Protein AF-A0A081BZB0-F1 (afdb_monomer)

Organism: Vecturithrix granuli (NCBI:txid1499967)

Solvent-accessible surface area (backbone atoms only — not comparable to full-atom values): 5526 Å² total; per-residue (Å²): 138,89,48,58,82,82,77,45,71,86,66,52,73,68,58,49,43,49,50,27,35,78,67,68,30,69,45,75,41,68,63,66,65,60,54,46,38,39,75,72,67,63,49,70,61,33,13,35,40,38,42,60,53,90,63,76,48,69,71,48,53,51,51,52,51,50,49,49,47,66,75,43,73,85,64,77,54,69,69,31,41,32,41,38,41,93,87,47,79,43,84,53,132

Nearest PDB structures (foldseek):
  3s4y-assembly1_A  TM=3.567E-01  e=6.439E-01  Homo sapiens
  2f17-assembly1_A  TM=3.695E-01  e=1.029E+00  Mus musculus
  6kkh-assembly2_K  TM=3.467E-01  e=3.001E+00  Roseiflexus castenholzii DSM 13941
  6kin-assembly1_F  TM=3.115E-01  e=2.296E+00  Roseiflexus castenholzii DSM 13941

Foldseek 3Di:
DDDCVPHPPPDDPLSVQVVQAVVLHEAEECDCVVVCCCPVVVRFHQAYEHEPEPPPDPVLVVVQVVVVCVVPVPDDRGRWYWYTYSVDIDTDD

Sequence (93 aa):
MFSVYDDARGLDDNEIIQKAFAENRILITNDKDFGEKIFRENYPHKGVILLRLEDERFRNKIAVLRSFFHTYPDISLTERFVVITETKIRFVG

Secondary structure (DSSP, 8-state):
---HHHH-TT--HHHHHHHHHHTTPPEEES-THHHHHHHTS----S-EEEE--S--SHHHHHHHHHHHHHH-TT---TT-EEEE-SS-EEEE-

InterPro domains:
  IPR041049 Domain of unknown function DUF5615 [PF18480] (4-86)

Mean predicted aligned error: 2.96 Å

pLDDT: mean 94.33, std 4.39, range [71.75, 98.06]

Radius of gyration: 12.94 Å; Cα contacts (8 Å, |Δi|>4): 120; chains: 1; bounding box: 27×26×31 Å

Structure (mmCIF, N/CA/C/O backbone):
data_AF-A0A081BZB0-F1
#
_entry.id   AF-A0A081BZB0-F1
#
loop_
_atom_site.group_PDB
_atom_site.id
_atom_site.type_symbol
_atom_site.label_atom_id
_atom_site.label_alt_id
_atom_site.label_comp_id
_atom_site.label_asym_id
_atom_site.label_entity_id
_atom_site.label_seq_id
_atom_site.pdbx_PDB_ins_code
_atom_site.Cartn_x
_atom_site.Cartn_y
_atom_site.Cartn_z
_atom_site.occupancy
_atom_site.B_iso_or_equiv
_atom_site.auth_seq_id
_atom_site.auth_comp_id
_atom_site.auth_asym_id
_atom_site.auth_atom_id
_atom_site.pdbx_PDB_model_num
ATOM 1 N N . MET A 1 1 ? 4.237 -14.854 -3.856 1.00 74.69 1 MET A N 1
ATOM 2 C CA . MET A 1 1 ? 4.517 -13.453 -3.473 1.00 74.69 1 MET A CA 1
ATOM 3 C C . MET A 1 1 ? 5.165 -12.801 -4.681 1.00 74.69 1 MET A C 1
ATOM 5 O O . MET A 1 1 ? 5.983 -13.476 -5.283 1.00 74.69 1 MET A O 1
ATOM 9 N N . PHE A 1 2 ? 4.737 -11.602 -5.081 1.00 86.31 2 PHE A N 1
ATOM 10 C CA . PHE A 1 2 ? 5.324 -10.860 -6.205 1.00 86.31 2 PHE A CA 1
ATOM 11 C C . PHE A 1 2 ? 6.026 -9.631 -5.635 1.00 86.31 2 PHE A C 1
ATOM 13 O O . PHE A 1 2 ? 5.413 -8.890 -4.863 1.00 86.31 2 PHE A O 1
ATOM 20 N N . SER A 1 3 ? 7.296 -9.452 -5.970 1.00 89.31 3 SER A N 1
ATOM 21 C CA . SER A 1 3 ? 8.131 -8.342 -5.526 1.00 89.31 3 SER A CA 1
ATOM 22 C C . SER A 1 3 ? 8.497 -7.516 -6.746 1.00 89.31 3 SER A C 1
ATOM 24 O O . SER A 1 3 ? 9.208 -7.995 -7.620 1.00 89.31 3 SER A O 1
ATOM 26 N N . VAL A 1 4 ? 8.053 -6.258 -6.814 1.00 86.50 4 VAL A N 1
ATOM 27 C CA . VAL A 1 4 ? 8.414 -5.367 -7.935 1.00 86.50 4 VAL A CA 1
ATOM 28 C C . VAL A 1 4 ? 9.939 -5.270 -8.082 1.00 86.50 4 VAL A C 1
ATOM 30 O O . VAL A 1 4 ? 10.459 -5.276 -9.193 1.00 86.50 4 VAL A O 1
ATOM 33 N N . TYR A 1 5 ? 10.670 -5.257 -6.962 1.00 86.88 5 TYR A N 1
ATOM 34 C CA . TYR A 1 5 ? 12.130 -5.177 -6.966 1.00 86.88 5 TYR A CA 1
ATOM 35 C C . TYR A 1 5 ? 12.817 -6.411 -7.572 1.00 86.88 5 TYR A C 1
ATOM 37 O O . TYR A 1 5 ? 13.888 -6.266 -8.162 1.00 86.88 5 TYR A O 1
ATOM 45 N N . ASP A 1 6 ? 12.241 -7.605 -7.429 1.00 88.81 6 ASP A N 1
ATOM 46 C CA . ASP A 1 6 ? 12.861 -8.853 -7.895 1.00 88.81 6 ASP A CA 1
ATOM 47 C C . ASP A 1 6 ? 12.304 -9.303 -9.251 1.00 88.81 6 ASP A C 1
ATOM 49 O O . ASP A 1 6 ? 13.060 -9.745 -10.112 1.00 88.81 6 ASP A O 1
ATOM 53 N N . ASP A 1 7 ? 10.996 -9.143 -9.455 1.00 88.62 7 ASP A N 1
ATOM 54 C CA . ASP A 1 7 ? 10.259 -9.728 -10.574 1.00 88.62 7 ASP A CA 1
ATOM 55 C C . ASP A 1 7 ? 10.007 -8.742 -11.726 1.00 88.62 7 ASP A C 1
ATOM 57 O O . ASP A 1 7 ? 9.727 -9.172 -12.845 1.00 88.62 7 ASP A O 1
ATOM 61 N N . ALA A 1 8 ? 10.059 -7.425 -11.480 1.00 84.88 8 ALA A N 1
ATOM 62 C CA . ALA A 1 8 ? 9.695 -6.430 -12.491 1.00 84.88 8 ALA A CA 1
ATOM 63 C C . ALA A 1 8 ? 10.316 -5.045 -12.245 1.00 84.88 8 ALA A C 1
ATOM 65 O O . ALA A 1 8 ? 9.628 -4.026 -12.127 1.00 84.88 8 ALA A O 1
ATOM 66 N N . ARG A 1 9 ? 11.650 -5.011 -12.172 1.00 84.38 9 ARG A N 1
ATOM 67 C CA . ARG A 1 9 ? 12.406 -3.760 -12.040 1.00 84.38 9 ARG A CA 1
ATOM 68 C C . ARG A 1 9 ? 12.084 -2.805 -13.186 1.00 84.38 9 ARG A C 1
ATOM 70 O O . ARG A 1 9 ? 12.161 -3.191 -14.347 1.00 84.38 9 ARG A O 1
ATOM 77 N N . GLY A 1 10 ? 11.821 -1.548 -12.840 1.00 85.44 10 GLY A N 1
ATOM 78 C CA . GLY A 1 10 ? 11.579 -0.482 -13.810 1.00 85.44 10 GLY A CA 1
ATOM 79 C C . GLY A 1 10 ? 10.117 -0.287 -14.210 1.00 85.44 10 GLY A C 1
ATOM 80 O O . GLY A 1 10 ? 9.872 0.618 -14.998 1.00 85.44 10 GLY A O 1
ATOM 81 N N . LEU A 1 11 ? 9.174 -1.074 -13.669 1.00 88.56 11 LEU A N 1
ATOM 82 C CA .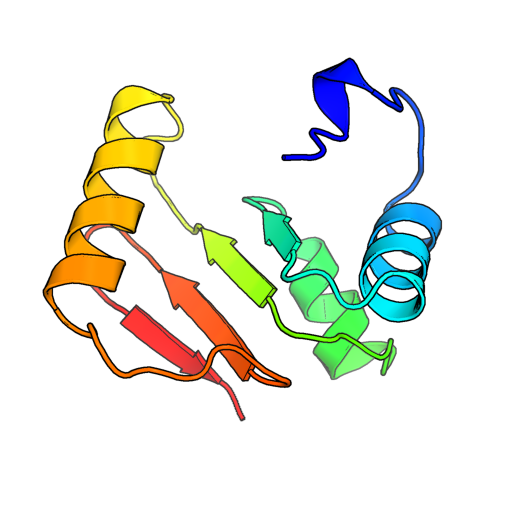 LEU A 1 11 ? 7.749 -0.730 -13.744 1.00 88.56 11 LEU A CA 1
ATOM 83 C C . LEU A 1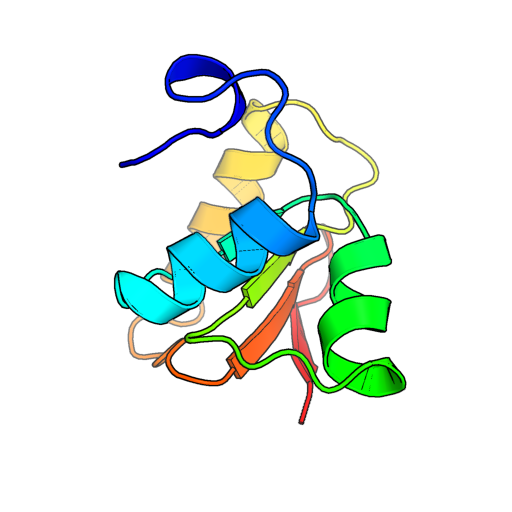 11 ? 7.498 0.614 -13.058 1.00 88.56 11 LEU A C 1
ATOM 85 O O . LEU A 1 11 ? 8.016 0.848 -11.960 1.00 88.56 11 LEU A O 1
ATOM 89 N N . ASP A 1 12 ? 6.673 1.453 -13.673 1.00 91.38 12 ASP A N 1
ATOM 90 C CA . ASP A 1 12 ? 6.204 2.678 -13.036 1.00 91.38 12 ASP A CA 1
ATOM 91 C C . ASP A 1 12 ? 5.045 2.415 -12.054 1.00 91.38 12 ASP A C 1
ATOM 93 O O . ASP A 1 12 ? 4.415 1.353 -12.039 1.00 91.38 12 ASP A O 1
ATOM 97 N N . ASP A 1 13 ? 4.743 3.399 -11.209 1.00 91.62 13 ASP A N 1
ATOM 98 C CA . ASP A 1 13 ? 3.684 3.286 -10.204 1.00 91.62 13 ASP A CA 1
ATOM 99 C C . ASP A 1 13 ? 2.289 3.014 -10.792 1.00 91.62 13 ASP A C 1
ATOM 101 O O . ASP A 1 13 ? 1.484 2.321 -10.161 1.00 91.62 13 ASP A O 1
ATOM 105 N N . ASN A 1 14 ? 1.982 3.550 -11.981 1.00 93.25 14 ASN A N 1
ATOM 106 C CA . ASN A 1 14 ? 0.704 3.311 -12.656 1.00 93.25 14 ASN A CA 1
ATOM 107 C C . ASN A 1 14 ? 0.611 1.853 -13.099 1.00 93.25 14 ASN A C 1
ATOM 109 O O . ASN A 1 14 ? -0.417 1.208 -12.886 1.00 93.25 14 ASN A O 1
ATOM 113 N N . GLU A 1 15 ? 1.684 1.312 -13.669 1.00 94.75 15 GLU A N 1
ATOM 114 C 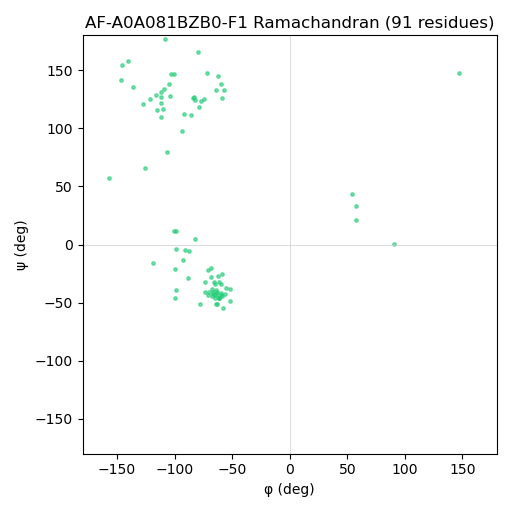CA . GLU A 1 15 ? 1.742 -0.090 -14.059 1.00 94.75 15 GLU A CA 1
ATOM 115 C C . GLU A 1 15 ? 1.647 -1.007 -12.831 1.00 94.75 15 GLU A C 1
ATOM 117 O O . GLU A 1 15 ? 0.939 -2.017 -12.862 1.00 94.75 15 GLU A O 1
ATOM 122 N N . ILE A 1 16 ? 2.287 -0.639 -11.715 1.00 95.44 16 ILE A N 1
ATOM 123 C CA . ILE A 1 16 ? 2.235 -1.401 -10.459 1.00 95.44 16 ILE A CA 1
ATOM 124 C C . ILE A 1 16 ? 0.808 -1.450 -9.902 1.00 95.44 16 ILE A C 1
ATOM 126 O O . ILE A 1 16 ? 0.312 -2.541 -9.596 1.00 95.44 16 ILE A O 1
ATOM 130 N N . ILE A 1 17 ? 0.128 -0.303 -9.765 1.00 95.12 17 ILE A N 1
ATOM 131 C CA . ILE A 1 17 ? -1.235 -0.274 -9.208 1.00 95.12 17 ILE A CA 1
ATOM 132 C C . ILE A 1 17 ? -2.237 -0.963 -10.140 1.00 95.12 17 ILE A C 1
ATOM 134 O O . ILE A 1 17 ? -3.087 -1.721 -9.666 1.00 95.12 17 ILE A O 1
ATOM 138 N N . GLN A 1 18 ? -2.100 -0.791 -11.460 1.00 95.31 18 GLN A N 1
ATOM 139 C CA . GLN A 1 18 ? -2.947 -1.472 -12.440 1.00 95.31 18 GLN A CA 1
ATOM 140 C C . GLN A 1 18 ? -2.735 -2.985 -12.418 1.00 95.31 18 GLN A C 1
ATOM 142 O O . GLN A 1 18 ? -3.712 -3.735 -12.408 1.00 95.31 18 GLN A O 1
ATOM 147 N N . LYS A 1 19 ? -1.485 -3.454 -12.341 1.00 95.31 19 LYS A N 1
ATOM 148 C CA . LYS A 1 19 ? -1.173 -4.882 -12.207 1.00 95.31 19 LYS A CA 1
ATOM 149 C C . LYS A 1 19 ? -1.751 -5.456 -10.919 1.00 95.31 19 LYS A C 1
ATOM 151 O O . LYS A 1 19 ? -2.374 -6.517 -10.945 1.00 95.31 19 LYS A O 1
ATOM 156 N N . ALA A 1 20 ? -1.579 -4.759 -9.794 1.00 96.38 20 ALA A N 1
ATOM 157 C CA . ALA A 1 20 ? -2.139 -5.189 -8.518 1.00 96.38 20 ALA A CA 1
ATOM 158 C C . ALA A 1 20 ? -3.671 -5.287 -8.583 1.00 96.38 20 AL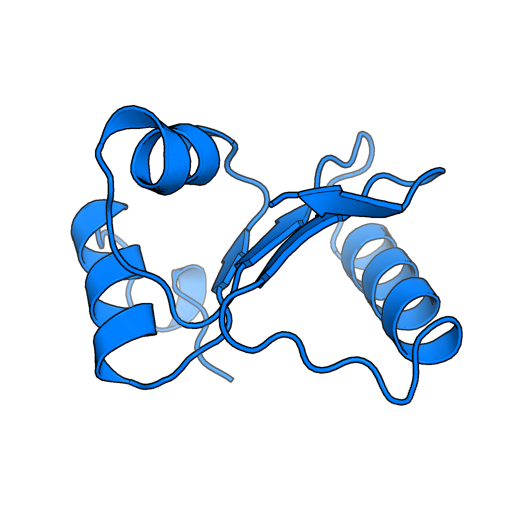A A C 1
ATOM 160 O O . ALA A 1 20 ? -4.243 -6.269 -8.111 1.00 96.38 20 ALA A O 1
ATOM 161 N N . PHE A 1 21 ? -4.331 -4.317 -9.219 1.00 97.06 21 PHE A N 1
ATOM 162 C CA . PHE A 1 21 ? -5.774 -4.339 -9.426 1.00 97.06 21 PHE A CA 1
ATOM 163 C C . PHE A 1 21 ? -6.221 -5.499 -10.329 1.00 97.06 21 PHE A C 1
ATOM 165 O O . PHE A 1 21 ? -7.091 -6.276 -9.932 1.00 97.06 21 PHE A O 1
ATOM 172 N N . ALA A 1 22 ? -5.603 -5.653 -11.504 1.00 97.06 22 ALA A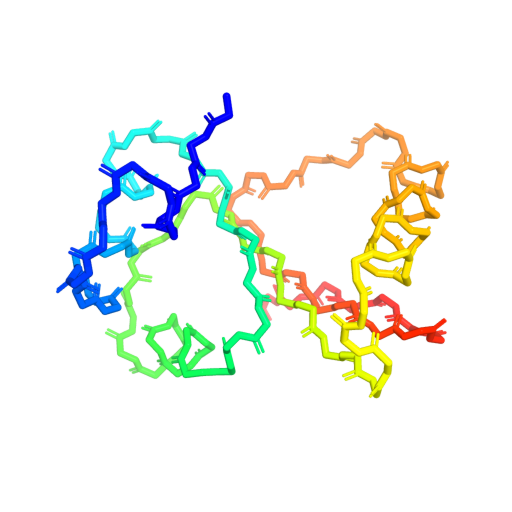 N 1
ATOM 173 C CA . ALA A 1 22 ? -5.945 -6.682 -12.487 1.00 97.06 22 ALA A CA 1
ATOM 174 C C . ALA A 1 22 ? -5.748 -8.109 -11.949 1.00 97.06 22 ALA A C 1
ATOM 176 O O . ALA A 1 22 ? -6.501 -9.018 -12.290 1.00 97.06 22 ALA A O 1
ATOM 177 N N . GLU A 1 23 ? -4.762 -8.303 -11.072 1.00 96.69 23 GLU A N 1
ATOM 178 C CA . GLU A 1 23 ? -4.419 -9.607 -10.500 1.00 96.69 23 GLU A CA 1
ATOM 179 C C . GLU A 1 23 ? -5.011 -9.840 -9.100 1.00 96.69 23 GLU A C 1
ATOM 181 O O . GLU A 1 23 ? -4.632 -10.797 -8.426 1.00 96.69 23 GLU A O 1
ATOM 186 N N . ASN A 1 24 ? -5.936 -8.986 -8.648 1.00 96.31 24 ASN A N 1
ATOM 187 C CA . ASN A 1 24 ? -6.572 -9.077 -7.328 1.00 96.31 24 ASN A CA 1
ATOM 188 C C . ASN A 1 24 ? -5.575 -9.143 -6.156 1.00 96.31 24 ASN A C 1
ATOM 190 O O . ASN A 1 24 ? -5.735 -9.929 -5.221 1.00 96.31 24 ASN A O 1
ATOM 194 N N . ARG A 1 25 ? -4.527 -8.314 -6.200 1.00 96.19 25 ARG A N 1
ATOM 195 C CA . ARG A 1 25 ? -3.467 -8.263 -5.186 1.00 96.19 25 ARG A CA 1
ATOM 196 C C . ARG A 1 25 ? -3.657 -7.097 -4.223 1.00 96.19 25 ARG A C 1
ATOM 198 O O . ARG A 1 25 ? -4.075 -6.008 -4.608 1.00 96.19 25 ARG A O 1
ATOM 205 N N . ILE A 1 26 ? -3.256 -7.325 -2.974 1.00 96.81 26 ILE A N 1
ATOM 206 C CA . ILE A 1 26 ? -3.027 -6.256 -2.002 1.00 96.81 26 ILE A CA 1
ATOM 207 C C . ILE A 1 26 ? -1.633 -5.681 -2.252 1.00 96.81 26 ILE A C 1
ATOM 209 O O . ILE A 1 26 ? -0.649 -6.424 -2.233 1.00 96.81 26 ILE A O 1
ATOM 213 N N . LEU A 1 27 ? -1.547 -4.372 -2.477 1.00 97.19 27 LEU A N 1
ATOM 214 C CA . LEU A 1 27 ? -0.276 -3.669 -2.619 1.00 97.19 27 LEU A CA 1
ATOM 215 C C . LEU A 1 27 ? 0.271 -3.317 -1.232 1.00 97.19 27 LEU A C 1
ATOM 217 O O . LEU A 1 27 ? -0.413 -2.670 -0.446 1.00 97.19 27 LEU A O 1
ATOM 221 N N . ILE A 1 28 ? 1.506 -3.713 -0.932 1.00 97.00 28 ILE A N 1
ATOM 222 C CA . ILE A 1 28 ? 2.229 -3.256 0.261 1.00 97.00 28 ILE A CA 1
ATOM 223 C C . ILE A 1 28 ? 3.376 -2.378 -0.222 1.00 97.00 28 ILE A C 1
ATOM 225 O O . ILE A 1 28 ? 4.203 -2.839 -1.006 1.00 97.00 28 ILE A O 1
ATOM 229 N N . THR A 1 29 ? 3.425 -1.127 0.224 1.00 95.62 29 THR A N 1
ATOM 230 C CA . THR A 1 29 ? 4.434 -0.163 -0.230 1.00 95.62 29 THR A CA 1
ATOM 231 C C . THR A 1 29 ? 4.836 0.789 0.890 1.00 95.62 29 THR A C 1
ATOM 233 O O . THR A 1 29 ? 4.060 1.026 1.811 1.00 95.62 29 THR A O 1
ATOM 236 N N . ASN A 1 30 ? 6.047 1.335 0.807 1.00 95.06 30 ASN A N 1
ATOM 237 C CA . ASN A 1 30 ? 6.475 2.480 1.614 1.00 95.06 30 ASN A CA 1
ATOM 238 C C . ASN A 1 30 ? 6.241 3.817 0.890 1.00 95.06 30 ASN A C 1
ATOM 240 O O . ASN A 1 30 ? 6.336 4.881 1.499 1.00 95.06 30 ASN A O 1
ATOM 244 N N . ASP A 1 31 ? 5.960 3.768 -0.412 1.00 94.81 31 ASP A N 1
ATOM 245 C CA . ASP A 1 31 ? 5.863 4.952 -1.248 1.00 94.81 31 ASP A CA 1
ATOM 246 C C . ASP A 1 31 ? 4.514 5.656 -1.055 1.00 94.81 31 ASP A C 1
ATOM 248 O O . ASP A 1 31 ? 3.438 5.106 -1.310 1.00 94.81 31 ASP A O 1
ATOM 252 N N . LYS A 1 32 ? 4.585 6.899 -0.575 1.00 93.81 32 LYS A N 1
ATOM 253 C CA . LYS A 1 32 ? 3.422 7.736 -0.275 1.00 93.81 32 LYS A CA 1
ATOM 254 C C . LYS A 1 32 ? 2.662 8.174 -1.528 1.00 93.81 32 LYS A C 1
ATOM 256 O O . LYS A 1 32 ? 1.489 8.527 -1.386 1.00 93.81 32 LYS A O 1
ATOM 261 N N . ASP A 1 33 ? 3.288 8.146 -2.702 1.00 94.50 33 ASP A N 1
ATOM 262 C CA . ASP A 1 33 ? 2.702 8.663 -3.940 1.00 94.50 33 ASP A CA 1
ATOM 263 C C . ASP A 1 33 ? 1.554 7.762 -4.435 1.00 94.50 33 ASP A C 1
ATOM 265 O O . ASP A 1 33 ? 0.594 8.247 -5.036 1.00 94.50 33 ASP A O 1
ATOM 269 N N . PHE A 1 34 ? 1.514 6.487 -4.019 1.00 95.62 34 PHE A N 1
ATOM 270 C CA . PHE A 1 34 ? 0.334 5.626 -4.201 1.00 95.62 34 PHE A CA 1
ATOM 271 C C . PHE A 1 34 ? -0.911 6.130 -3.460 1.00 95.62 34 PHE A C 1
ATOM 273 O O . PHE A 1 34 ? -2.034 5.865 -3.890 1.00 95.62 34 PHE A O 1
ATOM 280 N N . GLY A 1 35 ? -0.737 6.867 -2.358 1.00 94.94 35 GLY A N 1
ATOM 281 C CA . GLY A 1 35 ? -1.851 7.536 -1.690 1.00 94.94 35 GLY A CA 1
ATOM 282 C C . GLY A 1 35 ? -2.487 8.594 -2.590 1.00 94.94 35 GLY A C 1
ATOM 283 O O . GLY A 1 35 ? -3.708 8.657 -2.694 1.00 94.94 35 GLY A O 1
ATOM 284 N N . GLU A 1 36 ? -1.672 9.376 -3.298 1.00 94.81 36 GLU A N 1
ATOM 285 C CA . GLU A 1 36 ? -2.172 10.369 -4.254 1.00 94.81 36 GLU A CA 1
ATOM 286 C C . GLU A 1 36 ? -2.855 9.702 -5.448 1.00 94.81 36 GLU A C 1
ATOM 288 O O . GLU A 1 36 ? -3.948 10.112 -5.841 1.00 94.81 36 GLU A O 1
ATOM 293 N N . LYS A 1 37 ? -2.291 8.603 -5.956 1.00 94.75 37 LYS A N 1
ATOM 294 C CA . LYS A 1 37 ? -2.913 7.826 -7.039 1.00 94.75 37 LYS A CA 1
ATOM 295 C C . LYS A 1 37 ? -4.317 7.363 -6.690 1.00 94.75 37 LYS A C 1
ATOM 297 O O . LYS A 1 37 ? -5.226 7.457 -7.507 1.00 94.75 37 LYS A O 1
ATOM 302 N N . ILE A 1 38 ? -4.512 6.901 -5.462 1.00 95.75 38 ILE A N 1
ATOM 303 C CA . ILE A 1 38 ? -5.800 6.367 -5.024 1.00 95.75 38 ILE A CA 1
ATOM 304 C C . ILE A 1 38 ? -6.786 7.486 -4.699 1.00 95.75 38 ILE A C 1
ATOM 306 O O . ILE A 1 38 ? -7.896 7.482 -5.220 1.00 95.75 38 ILE A O 1
ATOM 310 N N . PHE A 1 39 ? -6.399 8.461 -3.875 1.00 95.56 39 PHE A N 1
ATOM 311 C CA . PHE A 1 39 ? -7.349 9.451 -3.355 1.00 95.56 39 PHE A CA 1
ATOM 312 C C . PHE A 1 39 ? -7.522 10.685 -4.242 1.00 95.56 39 PHE A C 1
ATOM 314 O O . PHE A 1 39 ? -8.581 11.307 -4.214 1.00 95.56 39 PHE A O 1
ATOM 321 N N . ARG A 1 40 ? -6.497 11.066 -5.010 1.00 95.25 40 ARG A N 1
ATOM 322 C CA . ARG A 1 40 ? -6.536 12.245 -5.887 1.00 95.25 40 ARG A CA 1
ATOM 323 C C . ARG A 1 40 ? -6.806 11.857 -7.334 1.00 95.25 40 ARG A C 1
ATOM 325 O O . ARG A 1 40 ? -7.642 12.477 -7.983 1.00 95.25 40 ARG A O 1
ATOM 332 N N . GLU A 1 41 ? -6.106 10.843 -7.832 1.00 95.81 41 GLU A N 1
ATOM 333 C CA . GLU A 1 41 ? -6.214 10.401 -9.230 1.00 95.81 41 GLU A CA 1
ATOM 334 C C . GLU A 1 41 ? -7.283 9.310 -9.438 1.00 95.81 41 GLU A C 1
ATOM 336 O O . GLU A 1 41 ? -7.577 8.960 -10.577 1.00 95.81 41 GLU A O 1
ATOM 341 N N . ASN A 1 42 ? -7.916 8.816 -8.364 1.00 94.75 42 ASN A N 1
ATOM 342 C CA . ASN A 1 42 ? -8.970 7.792 -8.387 1.00 94.75 42 ASN A CA 1
ATOM 343 C C . ASN A 1 42 ? -8.559 6.470 -9.061 1.00 94.75 42 ASN A C 1
ATOM 345 O O . ASN A 1 42 ? -9.392 5.789 -9.668 1.00 94.75 42 ASN A 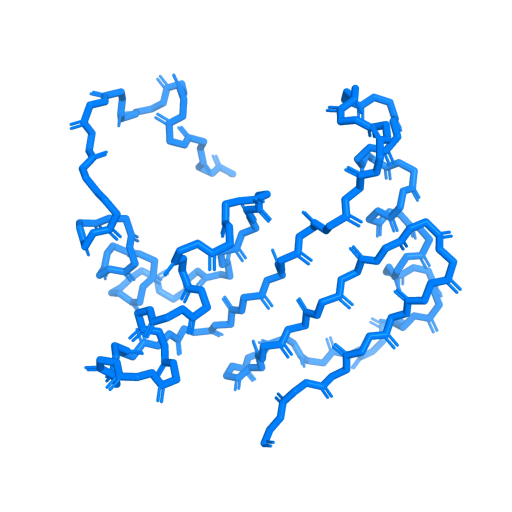O 1
ATOM 349 N N . TYR A 1 43 ? -7.288 6.074 -8.951 1.00 96.12 43 TYR A N 1
ATOM 350 C CA . TYR A 1 43 ? -6.873 4.749 -9.403 1.00 96.12 43 TYR A CA 1
ATOM 351 C C . TYR A 1 43 ? -7.560 3.658 -8.575 1.00 96.12 43 TYR A C 1
ATOM 353 O O . TYR A 1 43 ? -7.550 3.711 -7.340 1.00 96.12 43 TYR A O 1
ATOM 361 N N . PRO A 1 44 ? -8.118 2.629 -9.233 1.00 95.62 44 PRO A N 1
ATOM 362 C CA . PRO A 1 44 ? -8.742 1.532 -8.526 1.00 95.62 44 PRO A CA 1
ATOM 363 C C . PRO A 1 44 ? -7.676 0.655 -7.860 1.00 95.62 44 PRO A C 1
ATOM 365 O O . PRO A 1 44 ? -6.577 0.463 -8.380 1.00 95.62 44 PRO A O 1
ATOM 368 N N . HIS A 1 45 ? -8.016 0.065 -6.717 1.00 96.75 45 HIS A N 1
ATOM 369 C CA . HIS A 1 45 ? -7.150 -0.877 -6.013 1.00 96.75 45 HIS A CA 1
ATOM 370 C C . HIS A 1 45 ? -7.962 -2.036 -5.440 1.00 96.75 45 HIS A C 1
ATOM 372 O O . HIS A 1 45 ? -9.164 -1.931 -5.209 1.00 96.75 45 HIS A O 1
ATOM 378 N N . LYS A 1 46 ? -7.290 -3.160 -5.177 1.00 97.38 46 LYS A N 1
ATOM 379 C CA . LYS A 1 46 ? -7.891 -4.310 -4.476 1.00 97.38 46 LYS A CA 1
ATOM 380 C C . LYS A 1 46 ? -7.550 -4.356 -2.992 1.00 97.38 46 LYS A C 1
ATOM 382 O O . LYS A 1 46 ? -8.119 -5.154 -2.258 1.00 97.38 46 LYS A O 1
ATOM 387 N N . GLY A 1 47 ? -6.718 -3.419 -2.552 1.00 97.31 47 GLY A N 1
ATOM 388 C CA . GLY A 1 47 ? -6.369 -3.135 -1.169 1.00 97.31 47 GLY A CA 1
ATOM 389 C C . GLY A 1 47 ? -4.927 -2.650 -1.102 1.00 97.31 47 GLY A C 1
ATOM 390 O O . GLY A 1 47 ? -4.102 -3.058 -1.922 1.00 97.31 47 GLY A O 1
ATOM 391 N N . VAL A 1 48 ? -4.626 -1.766 -0.159 1.00 97.81 48 VAL A N 1
ATOM 392 C CA . VAL A 1 48 ? -3.294 -1.186 0.014 1.00 97.81 48 VAL A CA 1
ATOM 393 C C . VAL A 1 48 ? -2.918 -1.152 1.486 1.00 97.81 48 VAL A C 1
ATOM 395 O O . VAL A 1 48 ? -3.713 -0.741 2.328 1.00 97.81 48 VAL A O 1
ATOM 398 N N . ILE A 1 49 ? -1.683 -1.546 1.781 1.00 98.06 49 ILE A N 1
ATOM 399 C CA . ILE A 1 49 ? -0.996 -1.257 3.036 1.00 98.06 49 ILE A CA 1
ATOM 400 C C . ILE A 1 49 ? 0.153 -0.297 2.721 1.00 98.06 49 ILE A C 1
ATOM 402 O O . ILE A 1 49 ? 1.155 -0.686 2.121 1.00 98.06 49 ILE A O 1
ATOM 406 N N . LEU A 1 50 ? 0.015 0.952 3.152 1.00 97.81 50 LEU A N 1
ATOM 407 C CA . LEU A 1 50 ? 1.072 1.951 3.122 1.00 97.81 50 LEU A CA 1
ATOM 408 C C . LEU A 1 50 ? 1.842 1.921 4.447 1.00 97.81 50 LEU A C 1
ATOM 410 O O . LEU A 1 50 ? 1.319 2.297 5.498 1.00 97.81 50 LEU A O 1
ATOM 414 N N . LEU A 1 51 ? 3.098 1.497 4.393 1.00 98.06 51 LEU A N 1
ATOM 415 C CA . LEU A 1 51 ? 4.026 1.507 5.516 1.00 98.06 51 LEU A CA 1
ATOM 416 C C . LEU A 1 51 ? 4.698 2.883 5.605 1.00 98.06 51 LEU A C 1
ATOM 418 O O . LEU A 1 51 ? 5.506 3.247 4.758 1.00 98.06 51 LEU A O 1
ATOM 422 N N . ARG A 1 52 ? 4.378 3.652 6.645 1.00 96.44 52 ARG A N 1
ATOM 423 C CA . ARG A 1 52 ? 5.042 4.921 6.965 1.00 96.44 52 ARG A CA 1
ATOM 424 C C . ARG A 1 52 ? 5.930 4.712 8.178 1.00 96.44 52 ARG A C 1
ATOM 426 O O . ARG A 1 52 ? 5.520 5.007 9.297 1.00 96.44 52 ARG A O 1
ATOM 433 N N . LEU A 1 53 ? 7.097 4.133 7.921 1.00 96.38 53 LEU A N 1
ATOM 434 C CA . LEU A 1 53 ? 8.066 3.748 8.939 1.00 96.38 53 LEU A CA 1
ATOM 435 C C . LEU A 1 53 ? 9.237 4.726 8.946 1.00 96.38 53 LEU A C 1
ATOM 437 O O . LEU A 1 53 ? 9.727 5.105 7.885 1.00 96.38 53 LEU A O 1
ATOM 441 N N . GLU A 1 54 ? 9.696 5.097 10.135 1.00 95.56 54 GLU A N 1
ATOM 442 C CA . GLU A 1 54 ? 10.977 5.780 10.316 1.00 95.56 54 GLU A CA 1
ATOM 443 C C . GLU A 1 54 ? 12.139 4.793 10.126 1.00 95.56 54 GLU A C 1
ATOM 445 O O . GLU A 1 54 ? 13.124 5.114 9.460 1.00 95.56 54 GLU A O 1
ATOM 450 N N . ASP A 1 55 ? 12.013 3.565 10.651 1.00 95.50 55 ASP A N 1
ATOM 451 C CA . ASP A 1 55 ? 12.969 2.485 10.378 1.00 95.50 55 ASP A CA 1
ATOM 452 C C . ASP A 1 55 ? 12.491 1.633 9.194 1.00 95.50 55 ASP A C 1
ATOM 454 O O . ASP A 1 55 ? 11.688 0.707 9.324 1.00 95.50 55 ASP A O 1
ATOM 458 N N . GLU A 1 56 ? 13.021 1.921 8.008 1.00 92.88 56 GLU A N 1
ATOM 459 C CA . GLU A 1 56 ? 12.662 1.202 6.783 1.00 92.88 56 GLU A CA 1
ATOM 460 C C . GLU A 1 56 ? 13.408 -0.128 6.587 1.00 92.88 56 GLU A C 1
ATOM 462 O O . GLU A 1 56 ? 13.243 -0.795 5.553 1.00 92.88 56 GLU A O 1
ATOM 467 N N . ARG A 1 57 ? 14.228 -0.556 7.557 1.00 94.69 57 ARG A N 1
ATOM 468 C CA . ARG A 1 57 ? 14.931 -1.839 7.473 1.00 94.69 57 ARG A CA 1
ATOM 469 C C . ARG A 1 57 ? 13.929 -2.983 7.420 1.00 94.69 57 ARG A C 1
ATOM 471 O O . ARG A 1 57 ? 12.903 -3.000 8.099 1.00 94.69 57 ARG A O 1
ATOM 478 N N . PHE A 1 58 ? 14.292 -4.020 6.670 1.00 93.06 58 PHE A N 1
ATOM 479 C CA . PHE A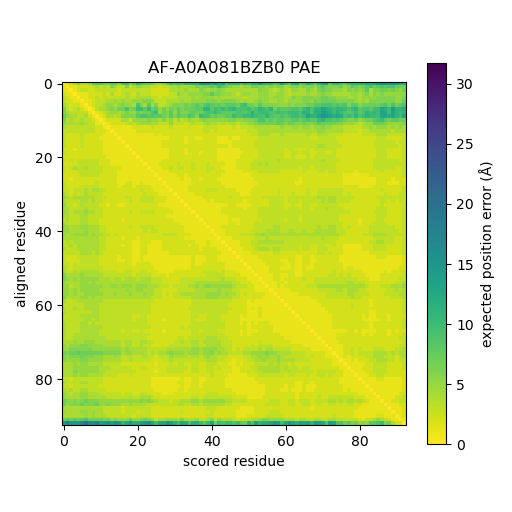 1 58 ? 13.461 -5.210 6.482 1.00 93.06 58 PHE A CA 1
ATOM 480 C C . PHE A 1 58 ? 12.976 -5.825 7.805 1.00 93.06 58 PHE A C 1
ATOM 482 O O . PHE A 1 58 ? 11.828 -6.245 7.912 1.00 93.06 58 PHE A O 1
ATOM 489 N N . ARG A 1 59 ? 13.825 -5.827 8.842 1.00 95.81 59 ARG A N 1
ATOM 490 C CA . ARG A 1 59 ? 13.459 -6.344 10.170 1.00 95.81 59 ARG A CA 1
ATOM 491 C C . ARG A 1 59 ? 12.265 -5.599 10.774 1.00 95.81 59 ARG A C 1
ATOM 493 O O . ARG A 1 59 ? 11.362 -6.260 11.281 1.00 95.81 59 ARG A O 1
ATOM 500 N N . ASN A 1 60 ? 12.239 -4.269 10.679 1.00 96.50 60 ASN A N 1
ATOM 501 C CA . ASN A 1 60 ? 11.141 -3.465 11.205 1.00 96.50 60 ASN A CA 1
ATOM 502 C C . ASN A 1 60 ? 9.869 -3.641 10.365 1.00 96.50 60 ASN A C 1
ATOM 504 O O . ASN A 1 60 ? 8.805 -3.911 10.915 1.00 96.50 60 ASN A O 1
ATOM 508 N N . LYS A 1 61 ? 9.992 -3.644 9.029 1.00 95.44 61 LYS A N 1
ATOM 509 C CA . LYS A 1 61 ? 8.872 -3.939 8.111 1.00 95.44 61 LYS A CA 1
ATOM 510 C C . LYS A 1 61 ? 8.165 -5.250 8.463 1.00 95.44 61 LYS A C 1
ATOM 512 O O . LYS A 1 61 ? 6.943 -5.290 8.584 1.00 95.44 61 LYS A O 1
ATOM 517 N N . ILE A 1 62 ? 8.934 -6.320 8.677 1.00 95.81 62 ILE A N 1
ATOM 518 C CA . ILE A 1 62 ? 8.389 -7.625 9.069 1.00 95.81 62 ILE A CA 1
ATOM 519 C C . ILE A 1 62 ? 7.760 -7.580 10.465 1.00 95.81 62 ILE A C 1
ATOM 521 O O . ILE A 1 62 ? 6.690 -8.156 10.656 1.00 95.81 62 ILE A O 1
ATOM 525 N N . ALA A 1 63 ? 8.393 -6.916 11.435 1.00 96.88 63 ALA A N 1
ATOM 526 C CA . ALA A 1 63 ? 7.861 -6.805 12.792 1.00 96.88 63 ALA A CA 1
ATOM 527 C C . ALA A 1 63 ? 6.505 -6.084 12.817 1.00 96.88 63 ALA A C 1
ATOM 529 O O . ALA A 1 63 ? 5.548 -6.587 13.407 1.00 96.88 63 ALA A O 1
ATOM 530 N N . VAL A 1 64 ? 6.401 -4.958 12.110 1.00 97.25 64 VAL A N 1
ATOM 531 C CA . VAL A 1 64 ? 5.177 -4.160 12.014 1.00 97.25 64 VAL A CA 1
ATOM 532 C C . VAL A 1 64 ? 4.060 -4.934 11.313 1.00 97.25 64 VAL A C 1
ATOM 534 O O . VAL A 1 64 ? 2.948 -5.005 11.835 1.00 97.25 64 VAL A O 1
ATOM 537 N N . LEU A 1 65 ? 4.348 -5.587 10.183 1.00 96.62 65 LEU A N 1
ATOM 538 C CA . LEU A 1 65 ? 3.353 -6.406 9.482 1.00 96.62 65 LEU A CA 1
ATOM 539 C C . LEU A 1 65 ? 2.885 -7.594 10.334 1.00 96.62 65 LEU A C 1
ATOM 541 O O . LEU A 1 65 ? 1.691 -7.880 10.384 1.00 96.62 65 LEU A O 1
ATOM 545 N N . ARG A 1 66 ? 3.795 -8.268 11.051 1.00 96.56 66 ARG A N 1
ATOM 546 C CA . ARG A 1 66 ? 3.424 -9.344 11.985 1.00 96.56 66 ARG A CA 1
ATOM 547 C C . ARG A 1 66 ? 2.515 -8.834 13.098 1.00 96.56 66 ARG A C 1
ATOM 549 O O . ARG A 1 66 ? 1.506 -9.471 13.377 1.00 96.56 66 ARG A O 1
ATOM 556 N N . SER A 1 67 ? 2.857 -7.697 13.701 1.00 96.56 67 SER A N 1
ATOM 557 C CA . SER A 1 67 ? 2.036 -7.062 14.735 1.00 96.56 67 SER A CA 1
ATOM 558 C C . SER A 1 67 ? 0.639 -6.721 14.208 1.00 96.56 67 SER A C 1
ATOM 560 O O . SER A 1 67 ? -0.359 -7.042 14.852 1.00 96.56 67 SER A O 1
ATOM 562 N N . PHE A 1 68 ? 0.555 -6.167 12.993 1.00 97.00 68 PHE A N 1
ATOM 563 C CA . PHE A 1 68 ? -0.708 -5.862 12.322 1.00 97.00 68 PHE A CA 1
ATOM 564 C C . PHE A 1 68 ? -1.587 -7.108 12.159 1.00 97.00 68 PHE A C 1
ATOM 566 O O . PHE A 1 68 ? -2.714 -7.122 12.649 1.00 97.00 68 PHE A O 1
ATOM 573 N N . PHE A 1 69 ? -1.071 -8.175 11.543 1.00 95.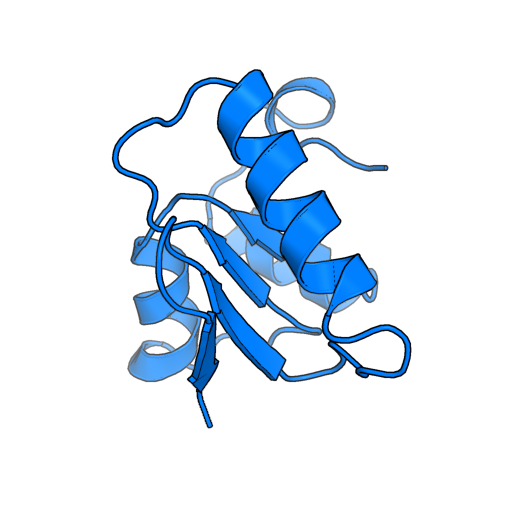88 69 PHE A N 1
ATOM 574 C CA . PHE A 1 69 ? -1.857 -9.394 11.319 1.00 95.88 69 PHE A CA 1
ATOM 575 C C . PHE A 1 69 ? -2.182 -10.152 12.611 1.00 95.88 69 PHE A C 1
ATOM 577 O O . PHE A 1 69 ? -3.211 -10.812 12.684 1.00 95.88 69 PHE A O 1
ATOM 584 N N . HIS A 1 70 ? -1.343 -10.045 13.644 1.00 96.44 70 HIS A N 1
ATOM 585 C CA . HIS A 1 70 ? -1.644 -10.610 14.959 1.00 96.44 70 HIS A CA 1
ATOM 586 C C . HIS A 1 70 ? -2.765 -9.845 15.675 1.00 96.44 70 HIS A C 1
ATOM 588 O O . HIS A 1 70 ? -3.630 -10.454 16.295 1.00 96.44 70 HIS A O 1
ATOM 594 N N . THR A 1 71 ? -2.756 -8.514 15.580 1.00 96.00 71 THR A N 1
ATOM 595 C CA . THR A 1 71 ? -3.758 -7.644 16.217 1.00 96.00 71 THR A CA 1
ATOM 596 C C . THR A 1 71 ? -5.108 -7.712 15.500 1.00 96.00 71 THR A C 1
ATOM 598 O O . THR A 1 71 ? -6.153 -7.590 16.134 1.00 96.00 71 THR A O 1
ATOM 601 N N . TYR A 1 72 ? -5.095 -7.921 14.181 1.00 95.50 72 TYR A N 1
ATOM 602 C CA . TYR A 1 72 ? -6.282 -7.938 13.327 1.00 95.50 72 TYR A CA 1
ATOM 603 C C . TYR A 1 72 ? -6.370 -9.245 12.517 1.00 95.50 72 TYR A C 1
ATOM 605 O O . TYR A 1 72 ? -6.256 -9.206 11.292 1.00 95.50 72 TYR A O 1
ATOM 613 N N . PRO A 1 73 ? -6.565 -10.409 13.162 1.00 94.88 73 PRO A N 1
ATOM 614 C CA . PRO A 1 73 ? -6.502 -11.706 12.483 1.00 94.88 73 PRO A CA 1
ATOM 615 C C . PRO A 1 73 ? -7.604 -11.897 11.430 1.00 94.88 73 PRO A C 1
ATOM 617 O O . PRO A 1 73 ? -7.354 -12.490 10.385 1.00 94.88 73 PRO A O 1
ATOM 620 N N . ASP A 1 74 ? -8.794 -11.340 11.668 1.00 95.62 74 ASP A N 1
ATOM 621 C CA . ASP A 1 74 ? -9.974 -11.533 10.812 1.00 95.62 74 ASP A CA 1
ATOM 622 C C . ASP A 1 74 ? -10.232 -10.358 9.858 1.00 95.62 74 ASP A C 1
ATOM 624 O O . ASP A 1 74 ? -11.306 -10.239 9.260 1.00 95.62 74 ASP A O 1
ATOM 628 N N . ILE A 1 75 ? -9.278 -9.430 9.730 1.00 93.81 75 ILE A N 1
ATOM 629 C CA . ILE A 1 75 ? -9.503 -8.246 8.910 1.00 93.81 75 ILE A CA 1
ATOM 630 C C . ILE A 1 75 ? -9.448 -8.569 7.419 1.00 93.81 75 ILE A C 1
ATOM 632 O O . ILE A 1 75 ? -8.450 -9.059 6.894 1.00 93.81 75 ILE A O 1
ATOM 636 N N . SER A 1 76 ? -10.510 -8.205 6.703 1.00 94.56 76 SER A N 1
ATOM 637 C CA . SER A 1 76 ? -10.465 -8.166 5.244 1.00 94.56 76 SER A CA 1
ATOM 638 C C . SER A 1 76 ? -9.726 -6.913 4.783 1.00 94.56 76 SER A C 1
ATOM 640 O O . SER A 1 76 ? -10.125 -5.801 5.119 1.00 94.56 76 SER A O 1
ATOM 642 N N . LEU A 1 77 ? -8.666 -7.090 3.996 1.00 95.50 77 LEU A N 1
ATOM 643 C CA . LEU A 1 77 ? -7.934 -5.998 3.342 1.00 95.50 77 LEU A CA 1
ATOM 644 C C . LEU A 1 77 ? -8.526 -5.613 1.979 1.00 95.50 77 LEU A C 1
ATOM 646 O O . LEU A 1 77 ? -8.065 -4.651 1.364 1.00 95.50 77 LEU A O 1
ATOM 650 N N . THR A 1 78 ? -9.531 -6.354 1.507 1.00 95.06 78 THR A N 1
ATOM 651 C CA . THR A 1 78 ? -10.172 -6.111 0.216 1.00 95.06 78 THR A CA 1
ATOM 652 C C . THR A 1 78 ? -10.759 -4.709 0.174 1.00 95.06 78 THR A C 1
ATOM 654 O O . THR A 1 78 ? -11.520 -4.329 1.060 1.00 95.06 78 THR A O 1
ATOM 657 N N . GLU A 1 79 ? -10.374 -3.948 -0.852 1.00 94.31 79 GLU A N 1
ATOM 658 C CA . GLU A 1 79 ? -10.841 -2.574 -1.099 1.00 94.31 79 GLU A CA 1
ATOM 659 C C . GLU A 1 79 ? -10.565 -1.605 0.064 1.00 94.31 79 GLU A C 1
ATOM 661 O O . GLU A 1 79 ? -11.165 -0.540 0.157 1.00 94.31 79 GLU A O 1
ATOM 666 N N . ARG A 1 80 ? -9.601 -1.929 0.937 1.00 96.19 80 ARG A N 1
ATOM 667 C CA . ARG A 1 80 ? -9.177 -1.044 2.029 1.00 96.19 80 ARG A CA 1
ATOM 668 C C . ARG A 1 80 ? -7.863 -0.356 1.727 1.00 96.19 80 ARG A C 1
ATOM 670 O O . ARG A 1 80 ? -6.965 -0.958 1.146 1.00 96.19 80 ARG A O 1
ATOM 677 N N . PHE A 1 81 ? -7.720 0.866 2.221 1.00 97.69 81 PHE A N 1
ATOM 678 C CA . PHE A 1 81 ? -6.438 1.550 2.304 1.00 97.69 81 PHE A CA 1
ATOM 679 C C . PHE A 1 81 ? -6.023 1.657 3.775 1.00 97.69 81 PHE A C 1
ATOM 681 O O . PHE A 1 81 ? -6.705 2.281 4.589 1.00 97.69 81 PHE A O 1
ATOM 688 N N . VAL A 1 82 ? -4.914 1.022 4.139 1.00 98.06 82 VAL A N 1
ATOM 689 C CA . VAL A 1 82 ? -4.408 0.964 5.513 1.00 98.06 82 VAL A CA 1
ATOM 690 C C . VAL A 1 82 ? -3.068 1.672 5.575 1.00 98.06 82 VAL A C 1
ATOM 692 O O . VAL A 1 82 ? -2.168 1.360 4.806 1.00 98.06 82 VAL A O 1
ATOM 695 N N . VAL A 1 83 ? -2.910 2.599 6.514 1.00 98.00 83 VAL A N 1
ATOM 696 C CA . VAL A 1 83 ? -1.614 3.203 6.833 1.00 98.00 83 VAL A CA 1
ATOM 697 C C . VAL A 1 83 ? -1.107 2.602 8.131 1.00 98.00 83 VAL A C 1
ATOM 699 O O . VAL A 1 83 ? -1.828 2.613 9.131 1.00 98.00 83 VAL A O 1
ATOM 702 N N . ILE A 1 84 ? 0.127 2.107 8.129 1.00 97.94 84 ILE A N 1
ATOM 703 C CA . ILE A 1 84 ? 0.770 1.552 9.319 1.00 97.94 84 ILE A CA 1
ATOM 704 C C . ILE A 1 84 ? 2.060 2.319 9.600 1.00 97.94 84 ILE A C 1
ATOM 706 O O . ILE A 1 84 ? 2.924 2.422 8.732 1.00 97.94 84 ILE A O 1
A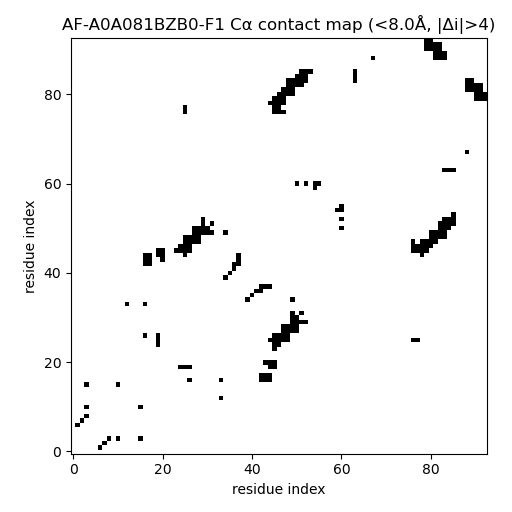TOM 710 N N . THR A 1 85 ? 2.177 2.842 10.816 1.00 96.81 85 THR A N 1
ATOM 711 C CA . THR A 1 85 ? 3.422 3.351 11.403 1.00 96.81 85 THR A CA 1
ATOM 712 C C . THR A 1 85 ? 3.892 2.396 12.501 1.00 96.81 85 THR A C 1
ATOM 714 O O . THR A 1 85 ? 3.184 1.451 12.855 1.00 96.81 85 THR A O 1
ATOM 717 N N . GLU A 1 86 ? 5.049 2.652 13.107 1.00 94.75 86 GLU A N 1
ATOM 718 C CA . GLU A 1 86 ? 5.537 1.891 14.265 1.00 94.75 86 GLU A CA 1
ATOM 719 C C . GLU A 1 86 ? 4.577 1.928 15.465 1.00 94.75 86 GLU A C 1
ATOM 721 O O . GLU A 1 86 ? 4.591 1.027 16.300 1.00 94.75 86 GLU A O 1
ATOM 726 N N . THR A 1 87 ? 3.741 2.964 15.566 1.00 94.25 87 THR A N 1
ATOM 727 C CA . THR A 1 87 ? 2.916 3.239 16.753 1.00 94.25 87 THR A CA 1
ATOM 728 C C . THR A 1 87 ? 1.418 3.217 16.485 1.00 94.25 87 THR A C 1
ATOM 730 O O . THR A 1 87 ? 0.629 3.167 17.430 1.00 94.25 87 THR A O 1
ATOM 733 N N . LYS A 1 88 ? 0.991 3.283 15.220 1.00 95.94 88 LYS A N 1
ATOM 734 C CA . LYS A 1 88 ? -0.417 3.460 14.870 1.00 95.94 88 LYS A CA 1
ATOM 735 C C . LYS A 1 88 ? -0.787 2.732 13.588 1.00 95.94 88 LYS A C 1
ATOM 737 O O . LYS A 1 88 ? -0.072 2.764 12.593 1.00 95.94 88 LYS A O 1
ATOM 742 N N . ILE A 1 89 ? -1.989 2.169 13.597 1.00 97.19 89 ILE A N 1
ATOM 743 C CA . ILE A 1 89 ? -2.665 1.635 12.417 1.00 97.19 89 ILE A CA 1
ATOM 744 C C . ILE A 1 89 ? -3.872 2.529 12.133 1.00 97.19 89 ILE A C 1
ATOM 746 O O . ILE A 1 89 ? -4.640 2.867 13.038 1.00 97.19 89 ILE A O 1
ATOM 750 N N . ARG A 1 90 ? -4.027 2.956 10.879 1.00 96.56 90 ARG A N 1
ATOM 751 C CA . ARG A 1 90 ? -5.149 3.779 10.420 1.00 96.56 90 ARG A CA 1
ATOM 752 C C . ARG A 1 90 ? -5.802 3.129 9.209 1.00 96.56 90 ARG A C 1
ATOM 754 O O . ARG A 1 90 ? -5.168 2.986 8.170 1.00 96.56 90 ARG A O 1
ATOM 761 N N . PHE A 1 91 ? -7.088 2.830 9.328 1.00 95.62 91 PHE A N 1
ATOM 762 C CA . PHE A 1 91 ? -7.947 2.512 8.191 1.00 95.62 91 PHE A CA 1
ATOM 763 C C . PHE A 1 91 ? -8.433 3.820 7.572 1.00 95.62 91 PHE A C 1
ATOM 765 O O . PHE A 1 91 ? -8.910 4.702 8.289 1.00 95.62 91 PHE A O 1
ATOM 772 N N . VAL A 1 92 ? -8.242 3.971 6.268 1.00 92.44 92 VAL A N 1
ATOM 773 C CA . VAL A 1 92 ? -8.673 5.137 5.499 1.00 92.44 92 VAL A CA 1
ATOM 774 C C . VAL A 1 92 ? -9.836 4.706 4.612 1.00 92.44 92 VAL A C 1
ATOM 776 O O . VAL A 1 92 ? -9.779 3.638 3.998 1.00 92.44 92 VAL A O 1
ATOM 779 N N . GLY A 1 93 ? -10.883 5.524 4.598 1.00 71.75 93 GLY A N 1
ATOM 780 C CA . GLY A 1 93 ? -12.104 5.370 3.816 1.00 71.75 93 GLY A CA 1
ATOM 781 C C . GLY A 1 93 ? -12.765 6.721 3.615 1.00 71.75 93 GLY A C 1
ATOM 782 O O . GLY A 1 93 ? -12.355 7.674 4.324 1.00 71.75 93 GLY A O 1
#